Protein AF-A0A4Y4XA64-F1 (afdb_monomer)

Organism: Helicobacter pylori (NCBI:txid210)

Solvent-accessible surface area (backbone atoms only — not comparable to full-atom values): 9633 Å² total; per-residue (Å²): 112,68,68,61,53,28,46,35,14,43,92,55,54,88,56,61,48,99,84,73,44,80,68,69,57,80,28,102,43,66,87,43,71,68,56,50,49,53,52,50,52,49,51,57,50,55,76,75,44,96,80,86,89,82,94,65,59,69,69,60,47,63,72,71,54,85,83,59,90,90,46,73,48,79,44,77,65,72,46,83,73,55,94,54,88,79,31,79,86,56,47,72,66,57,53,52,52,52,52,56,50,51,57,52,38,47,77,72,70,50,46,68,50,75,56,78,65,53,65,41,99,90,46,68,38,61,68,59,57,61,59,49,71,83,53,92,79,80,89,78,91,70,88,74,80,72,83,125

InterPro domains:
  IPR002052 DNA methylase, N-6 adenine-specific, conserved site [PS00092] (73-79)
  IPR012327 D12 class N6 adenine-specific DNA methyltransferase [PF02086] (3-141)
  IPR012327 D12 class N6 adenine-specific DNA methyltransferase [PTHR30481] (2-139)
  IPR029063 S-adenosyl-L-methionine-dependent methyltransferase superfamily [G3DSA:3.40.50.150] (12-148)
  IPR029063 S-adenosyl-L-methionine-dependent methyltransferase superfamily [SSF53335] (1-145)

Radius of gyration: 18.46 Å; Cα contacts (8 Å, |Δi|>4): 119; chains: 1; bounding box: 39×38×46 Å

Structure (mmCIF, N/CA/C/O backbone):
data_AF-A0A4Y4XA64-F1
#
_entry.id   AF-A0A4Y4XA64-F1
#
loop_
_atom_site.group_PDB
_atom_site.id
_atom_site.type_symbol
_atom_site.label_atom_id
_atom_site.label_alt_id
_atom_site.label_comp_id
_atom_site.label_asym_id
_atom_site.label_entity_id
_atom_site.label_seq_id
_atom_site.pdbx_PDB_ins_code
_atom_site.Cartn_x
_atom_site.Cartn_y
_atom_site.Cartn_z
_atom_site.occupancy
_atom_site.B_iso_or_equiv
_atom_site.auth_seq_id
_atom_site.auth_comp_id
_atom_site.auth_asym_id
_atom_site.auth_atom_id
_atom_site.pdbx_PDB_model_num
ATOM 1 N N . TYR A 1 1 ? 20.692 5.331 -11.913 1.00 81.31 1 TYR A N 1
ATOM 2 C CA . TYR A 1 1 ? 20.543 4.335 -12.998 1.00 81.31 1 TYR A CA 1
ATOM 3 C C . TYR A 1 1 ? 19.181 3.651 -13.015 1.00 81.31 1 TYR A C 1
ATOM 5 O O . TYR A 1 1 ? 18.635 3.532 -14.100 1.00 81.31 1 TYR A O 1
ATOM 13 N N . LEU A 1 2 ? 18.607 3.248 -11.868 1.00 89.62 2 LEU A N 1
ATOM 14 C CA . LEU A 1 2 ? 17.325 2.521 -11.829 1.00 89.62 2 LEU A CA 1
ATOM 15 C C . LEU A 1 2 ? 16.207 3.196 -12.636 1.00 89.62 2 LEU A C 1
ATOM 17 O O . LEU A 1 2 ? 15.619 2.548 -13.484 1.00 89.62 2 LEU A O 1
ATOM 21 N N . TYR A 1 3 ? 15.968 4.496 -12.449 1.00 89.00 3 TYR A N 1
ATOM 22 C CA . TYR A 1 3 ? 14.877 5.180 -13.153 1.00 89.00 3 TYR A CA 1
ATOM 23 C C . TYR A 1 3 ? 15.015 5.140 -14.687 1.00 89.00 3 TYR A C 1
ATOM 25 O O . TYR A 1 3 ? 14.031 4.934 -15.387 1.00 89.00 3 TYR A O 1
ATOM 33 N N . LEU A 1 4 ? 16.242 5.241 -15.217 1.00 90.25 4 LEU A N 1
ATOM 34 C CA . LEU A 1 4 ? 16.487 5.064 -16.653 1.00 90.25 4 LEU A CA 1
ATOM 35 C C . LEU A 1 4 ? 16.116 3.643 -17.100 1.00 90.25 4 LEU A C 1
ATOM 37 O O . LEU A 1 4 ? 15.448 3.483 -18.113 1.00 90.25 4 LEU A O 1
ATOM 41 N N . LEU A 1 5 ? 16.473 2.618 -16.319 1.00 91.31 5 LEU A N 1
ATOM 42 C CA . LEU A 1 5 ? 16.084 1.233 -16.611 1.00 91.31 5 LEU A CA 1
ATOM 43 C C . LEU A 1 5 ? 14.560 1.029 -16.604 1.00 91.31 5 LEU A C 1
ATOM 45 O O . LEU A 1 5 ? 14.080 0.158 -17.318 1.00 91.31 5 LEU A O 1
ATOM 49 N N . LEU A 1 6 ? 13.801 1.825 -15.842 1.00 90.06 6 LEU A N 1
ATOM 50 C CA . LEU A 1 6 ? 12.331 1.782 -15.841 1.00 90.06 6 LEU A CA 1
ATOM 51 C C . LEU A 1 6 ? 11.722 2.450 -17.073 1.00 90.06 6 LEU A C 1
ATOM 53 O O . LEU A 1 6 ? 10.741 1.945 -17.613 1.00 90.06 6 LEU A O 1
ATOM 57 N N . ILE A 1 7 ? 12.312 3.551 -17.548 1.00 90.75 7 ILE A N 1
ATOM 58 C CA . ILE A 1 7 ? 11.860 4.225 -18.774 1.00 90.75 7 ILE A CA 1
ATOM 59 C C . ILE A 1 7 ? 11.954 3.271 -19.969 1.00 90.75 7 ILE A C 1
ATOM 61 O O . ILE A 1 7 ? 10.994 3.157 -20.721 1.00 90.75 7 ILE A O 1
ATOM 65 N N . TYR A 1 8 ? 13.076 2.561 -20.099 1.00 91.06 8 TYR A N 1
ATOM 66 C CA . TYR A 1 8 ? 13.335 1.643 -21.216 1.00 91.06 8 TYR A CA 1
ATOM 67 C C . TYR A 1 8 ? 12.943 0.184 -20.924 1.00 91.06 8 TYR A C 1
ATOM 69 O O . TYR A 1 8 ? 13.151 -0.700 -21.755 1.00 91.06 8 TYR A O 1
ATOM 77 N N . GLY A 1 9 ? 12.430 -0.107 -19.729 1.00 90.69 9 GLY A N 1
ATOM 78 C CA . GLY A 1 9 ? 12.075 -1.454 -19.288 1.00 90.69 9 GLY A CA 1
ATOM 79 C C . GLY A 1 9 ? 10.681 -1.863 -19.753 1.00 90.69 9 GLY A C 1
ATOM 80 O O . GLY A 1 9 ? 9.776 -1.037 -19.860 1.00 90.69 9 GLY A O 1
ATOM 81 N N . PHE A 1 10 ? 10.482 -3.157 -20.008 1.00 88.25 10 PHE A N 1
ATOM 82 C CA . PHE A 1 10 ? 9.179 -3.688 -20.413 1.00 88.25 10 PHE A CA 1
ATOM 83 C C . PHE A 1 10 ? 8.052 -3.275 -19.444 1.00 88.25 10 PHE A C 1
ATOM 85 O O . PHE A 1 10 ? 8.128 -3.533 -18.240 1.00 88.25 10 PHE A O 1
ATOM 92 N N . ASN A 1 11 ? 7.007 -2.634 -19.985 1.00 85.56 11 ASN A N 1
ATOM 93 C CA . ASN A 1 11 ? 5.830 -2.118 -19.272 1.00 85.56 11 ASN A CA 1
ATOM 94 C C . ASN A 1 11 ? 6.120 -1.182 -18.082 1.00 85.56 11 ASN A C 1
ATOM 96 O O . ASN A 1 11 ? 5.276 -1.059 -17.198 1.00 85.56 11 ASN A O 1
ATOM 100 N N . HIS A 1 12 ? 7.296 -0.546 -18.020 1.00 84.25 12 HIS A N 1
ATOM 101 C CA . HIS A 1 12 ? 7.717 0.290 -16.882 1.00 84.25 12 HIS A CA 1
ATOM 102 C C . HIS A 1 12 ? 7.650 -0.416 -15.512 1.00 84.25 12 HIS A C 1
ATOM 104 O O . HIS A 1 12 ? 7.607 0.237 -14.468 1.00 84.25 12 HIS A O 1
ATOM 110 N N . MET A 1 13 ? 7.637 -1.755 -15.496 1.00 86.12 13 MET A N 1
ATOM 111 C CA . MET A 1 13 ? 7.562 -2.535 -14.263 1.00 86.12 13 MET A CA 1
ATOM 112 C C . MET A 1 13 ? 8.862 -2.381 -13.463 1.00 86.12 13 MET A C 1
ATOM 114 O O . MET A 1 13 ? 9.933 -2.159 -14.021 1.00 86.12 13 MET A O 1
ATOM 118 N N . ILE A 1 14 ? 8.788 -2.541 -12.145 1.00 89.00 14 ILE A N 1
ATOM 119 C CA . ILE A 1 14 ? 9.963 -2.678 -11.284 1.00 89.00 14 ILE A CA 1
ATOM 120 C C . ILE A 1 14 ? 10.047 -4.150 -10.879 1.00 89.00 14 ILE A C 1
ATOM 122 O O . ILE A 1 14 ? 9.154 -4.650 -10.201 1.00 89.00 14 ILE A O 1
ATOM 126 N N . ARG A 1 15 ? 11.099 -4.864 -11.301 1.00 88.88 15 ARG A N 1
ATOM 127 C CA . ARG A 1 15 ? 11.296 -6.278 -10.945 1.00 88.88 15 ARG A CA 1
ATOM 128 C C . ARG A 1 15 ? 12.762 -6.597 -10.681 1.00 88.88 15 ARG A C 1
ATOM 130 O O . ARG A 1 15 ? 13.646 -6.256 -11.471 1.00 88.88 15 ARG A O 1
ATOM 137 N N . PHE A 1 16 ? 12.984 -7.311 -9.584 1.00 90.12 16 PHE A N 1
ATOM 138 C CA . PHE A 1 16 ? 14.287 -7.802 -9.158 1.00 90.12 16 PHE A CA 1
ATOM 139 C C . PHE A 1 16 ? 14.233 -9.319 -8.971 1.00 90.12 16 PHE A C 1
ATOM 141 O O . PHE A 1 16 ? 13.186 -9.885 -8.658 1.00 90.12 16 PHE A O 1
ATOM 148 N N . ASN A 1 17 ? 15.359 -9.997 -9.183 1.00 89.94 17 ASN A N 1
ATOM 149 C CA . ASN A 1 17 ? 15.489 -11.409 -8.820 1.00 89.94 17 ASN A CA 1
ATOM 150 C C . ASN A 1 17 ? 15.824 -11.574 -7.325 1.00 89.94 17 ASN A C 1
ATOM 152 O O . ASN A 1 17 ? 16.096 -10.603 -6.624 1.00 89.94 17 ASN A O 1
ATOM 156 N N . SER A 1 18 ? 15.886 -12.820 -6.847 1.00 89.19 18 SER A N 1
ATOM 157 C CA . SER A 1 18 ? 16.241 -13.144 -5.454 1.00 89.19 18 SER A CA 1
ATOM 158 C C . SER A 1 18 ? 17.647 -12.702 -5.025 1.00 89.19 18 SER A C 1
ATOM 160 O O . SER A 1 18 ? 17.961 -12.743 -3.841 1.00 89.19 18 SER A O 1
ATOM 162 N N . LYS A 1 19 ? 18.502 -12.267 -5.962 1.00 94.44 19 LYS A N 1
ATOM 163 C CA . LYS A 1 19 ? 19.825 -11.685 -5.685 1.00 94.44 19 LYS A CA 1
ATOM 164 C C . LYS A 1 19 ? 19.798 -10.150 -5.627 1.00 94.44 19 LYS A C 1
ATOM 166 O O . LYS A 1 19 ? 20.857 -9.538 -5.562 1.00 94.44 19 LYS A O 1
ATOM 171 N N . GLY A 1 20 ? 18.620 -9.527 -5.718 1.00 89.94 20 GLY A N 1
ATOM 172 C CA . GLY A 1 20 ? 18.465 -8.070 -5.738 1.00 89.94 20 GLY A CA 1
ATOM 173 C C . GLY A 1 20 ? 18.878 -7.411 -7.059 1.00 89.94 20 GLY A C 1
ATOM 174 O O . GLY A 1 20 ? 19.068 -6.199 -7.109 1.00 89.94 20 GLY A O 1
ATOM 175 N N . LEU A 1 21 ? 19.034 -8.182 -8.140 1.00 92.69 21 LEU A N 1
ATOM 176 C CA . LEU A 1 21 ? 19.445 -7.653 -9.442 1.00 92.69 21 LEU A CA 1
ATOM 177 C C . LEU A 1 21 ? 18.227 -7.362 -10.318 1.00 92.69 21 LEU A C 1
ATOM 179 O O . LEU A 1 21 ? 17.332 -8.204 -10.439 1.00 92.69 21 LEU A O 1
ATOM 183 N N . PHE A 1 22 ? 18.224 -6.192 -10.960 1.00 91.00 22 PHE A N 1
ATOM 184 C CA . PHE A 1 22 ? 17.208 -5.815 -11.942 1.00 91.00 22 PHE A CA 1
ATOM 185 C C . PHE A 1 22 ? 17.214 -6.817 -13.100 1.00 91.00 22 PHE A C 1
ATOM 187 O O . PHE A 1 22 ? 18.273 -7.124 -13.649 1.00 91.00 22 PHE A O 1
ATOM 194 N N . ASN A 1 23 ? 16.047 -7.356 -13.453 1.00 89.81 23 ASN A N 1
ATOM 195 C CA . ASN A 1 23 ? 15.953 -8.469 -14.404 1.00 89.81 23 ASN A CA 1
ATOM 196 C C . ASN A 1 23 ? 14.823 -8.309 -15.432 1.00 89.81 23 ASN A C 1
ATOM 198 O O . ASN A 1 23 ? 14.264 -9.306 -15.906 1.00 89.81 23 ASN A O 1
ATOM 202 N N . LEU A 1 24 ? 14.446 -7.074 -15.755 1.00 90.69 24 LEU A N 1
ATOM 203 C CA . LEU A 1 24 ? 13.492 -6.818 -16.829 1.00 90.69 24 LEU A CA 1
ATOM 204 C C . LEU A 1 24 ? 14.187 -6.759 -18.186 1.00 90.69 24 LEU A C 1
ATOM 206 O O . LEU A 1 24 ? 15.271 -6.180 -18.290 1.00 90.69 24 LEU A O 1
ATOM 210 N N . PRO A 1 25 ? 13.567 -7.334 -19.230 1.00 90.81 25 PRO A N 1
ATOM 211 C CA . PRO A 1 25 ? 14.014 -7.103 -20.589 1.00 90.81 25 PRO A CA 1
ATOM 212 C C . PRO A 1 25 ? 13.735 -5.653 -20.998 1.00 90.81 25 PRO A C 1
ATOM 214 O O . PRO A 1 25 ? 12.875 -4.973 -20.424 1.00 90.81 25 PRO A O 1
ATOM 217 N N . VAL A 1 26 ? 14.448 -5.206 -22.030 1.00 91.25 26 VAL A N 1
ATOM 218 C CA . VAL A 1 26 ? 14.159 -3.938 -22.704 1.00 91.25 26 VAL A CA 1
ATOM 219 C C . VAL A 1 26 ? 12.736 -3.990 -23.262 1.00 91.25 26 VAL A C 1
ATOM 221 O O . VAL A 1 26 ? 12.326 -4.987 -23.859 1.00 91.25 26 VAL A O 1
ATOM 224 N N . GLY A 1 27 ? 11.971 -2.934 -23.013 1.00 88.81 27 G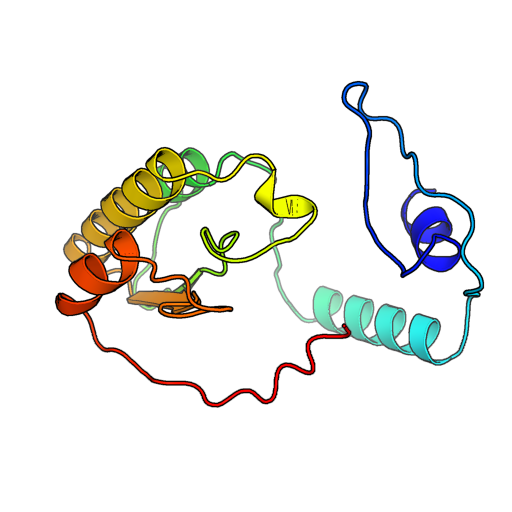LY A N 1
ATOM 225 C CA . GLY A 1 27 ? 10.628 -2.751 -23.538 1.00 88.81 27 GLY A CA 1
ATOM 226 C C . GLY A 1 27 ? 10.634 -2.017 -24.872 1.00 88.81 27 GLY A C 1
ATOM 227 O O . GLY A 1 27 ? 11.615 -1.386 -25.248 1.00 88.81 27 GLY A O 1
ATOM 228 N N . ASN A 1 28 ? 9.497 -2.042 -25.565 1.00 87.19 28 ASN A N 1
ATOM 229 C CA . ASN A 1 28 ? 9.261 -1.163 -26.711 1.00 87.19 28 ASN A CA 1
ATOM 230 C C . ASN A 1 28 ? 8.699 0.193 -26.243 1.00 87.19 28 ASN A C 1
ATOM 232 O O . ASN A 1 28 ? 7.643 0.632 -26.692 1.00 87.19 28 ASN A O 1
ATOM 236 N N . VAL A 1 29 ? 9.360 0.784 -25.250 1.00 83.31 29 VAL A N 1
ATOM 237 C CA . VAL A 1 29 ? 8.994 2.052 -24.615 1.00 83.31 29 VAL A CA 1
ATOM 238 C C . VAL A 1 29 ? 10.244 2.913 -24.490 1.00 83.31 29 VAL A C 1
ATOM 240 O O . VAL A 1 29 ? 11.336 2.406 -24.236 1.00 83.31 29 VAL A O 1
ATOM 243 N N . ASP A 1 30 ? 10.075 4.212 -24.708 1.00 89.50 30 ASP A N 1
ATOM 244 C CA . ASP A 1 30 ? 11.157 5.194 -24.730 1.00 89.50 30 ASP A CA 1
ATOM 245 C C . ASP A 1 30 ? 10.750 6.423 -23.910 1.00 89.50 30 ASP A C 1
ATOM 247 O O . ASP A 1 30 ? 9.567 6.640 -23.607 1.00 89.50 30 ASP A O 1
ATOM 251 N N . PHE A 1 31 ? 11.734 7.246 -23.569 1.00 91.06 31 PHE A N 1
ATOM 252 C CA . PHE A 1 31 ? 11.514 8.575 -23.045 1.00 91.06 31 PHE A CA 1
ATOM 253 C C . PHE A 1 31 ? 10.672 9.392 -24.029 1.00 91.06 31 PHE A C 1
ATOM 255 O O . PHE A 1 31 ? 11.004 9.560 -25.200 1.00 91.06 31 PHE A O 1
ATOM 262 N N . ASN A 1 32 ? 9.559 9.917 -23.534 1.00 91.50 32 ASN A N 1
ATOM 263 C CA . ASN A 1 32 ? 8.612 10.690 -24.319 1.00 91.50 32 ASN A CA 1
ATOM 264 C C . ASN A 1 32 ? 8.008 11.811 -23.466 1.00 91.50 32 ASN A C 1
ATOM 266 O O . ASN A 1 32 ? 8.281 11.921 -22.268 1.00 91.50 32 ASN A O 1
ATOM 270 N N . GLU A 1 33 ? 7.170 12.639 -24.083 1.00 95.31 33 GLU A N 1
ATOM 271 C CA . GLU A 1 33 ? 6.562 13.795 -23.423 1.00 95.31 33 GLU A CA 1
ATOM 272 C C . GLU A 1 33 ? 5.717 13.411 -22.195 1.00 95.31 33 GLU A C 1
ATOM 274 O O . GLU A 1 33 ? 5.736 14.125 -21.194 1.00 95.31 33 GLU A O 1
ATOM 279 N N . ASN A 1 34 ? 5.062 12.244 -22.197 1.00 92.31 34 ASN A N 1
ATOM 280 C CA . ASN A 1 34 ? 4.315 11.771 -21.027 1.00 92.31 34 ASN A CA 1
ATOM 281 C C . ASN A 1 34 ? 5.251 11.439 -19.858 1.00 92.31 34 ASN A C 1
ATOM 283 O O . ASN A 1 34 ? 4.959 11.810 -18.724 1.00 92.31 34 ASN A O 1
ATOM 287 N N . VAL A 1 35 ? 6.391 10.788 -20.126 1.00 91.94 35 VAL A N 1
ATOM 288 C CA . VAL A 1 35 ? 7.414 10.502 -19.102 1.00 91.94 35 VAL A CA 1
ATOM 289 C C . VAL A 1 35 ? 7.993 11.803 -18.547 1.00 91.94 35 VAL A C 1
ATOM 291 O O . VAL A 1 35 ? 8.115 11.953 -17.331 1.00 91.94 35 VAL A O 1
ATOM 294 N N . TYR A 1 36 ? 8.309 12.762 -19.422 1.00 95.12 36 TYR A N 1
ATOM 295 C CA . TYR A 1 36 ? 8.795 14.079 -19.014 1.00 95.12 36 TYR A CA 1
ATOM 296 C C . TYR A 1 36 ? 7.788 14.804 -18.113 1.00 95.12 36 TYR A C 1
ATOM 298 O O . TYR A 1 36 ? 8.149 15.270 -17.033 1.00 95.12 36 TYR A O 1
ATOM 306 N N . ASN A 1 37 ? 6.519 14.856 -18.522 1.00 96.69 37 ASN A N 1
ATOM 307 C CA . ASN A 1 37 ? 5.467 15.521 -17.761 1.00 96.69 37 ASN A CA 1
ATOM 308 C C . ASN A 1 37 ? 5.207 14.825 -16.418 1.00 96.69 37 ASN A C 1
ATOM 310 O O . ASN A 1 37 ? 5.066 15.506 -15.407 1.00 96.69 37 ASN A O 1
ATOM 314 N N . ALA A 1 38 ? 5.209 13.489 -16.371 1.00 93.38 38 ALA A N 1
ATOM 315 C CA . ALA A 1 38 ? 5.073 12.739 -15.123 1.00 93.38 38 ALA A CA 1
ATOM 316 C C . ALA A 1 38 ? 6.218 13.046 -14.143 1.00 93.38 38 ALA A C 1
ATOM 318 O O . ALA A 1 38 ? 5.968 13.305 -12.966 1.00 93.38 38 ALA A O 1
ATOM 319 N N . LEU A 1 39 ? 7.462 13.084 -14.634 1.00 94.19 39 LEU A N 1
ATOM 320 C CA . LEU A 1 39 ? 8.633 13.465 -13.842 1.00 94.19 39 LEU A CA 1
ATOM 321 C C . LEU A 1 39 ? 8.544 14.896 -13.325 1.00 94.19 39 LEU A C 1
ATOM 323 O O . LEU A 1 39 ? 8.786 15.136 -12.144 1.00 94.19 39 LEU A O 1
ATOM 327 N N . LYS A 1 40 ? 8.201 15.840 -14.204 1.00 96.75 40 LYS A N 1
ATOM 328 C CA . LYS A 1 40 ? 8.066 17.249 -13.843 1.00 96.75 40 LYS A CA 1
ATOM 329 C C . LYS A 1 40 ? 7.002 17.429 -12.763 1.00 96.75 40 LYS A C 1
ATOM 331 O O . LYS A 1 40 ? 7.301 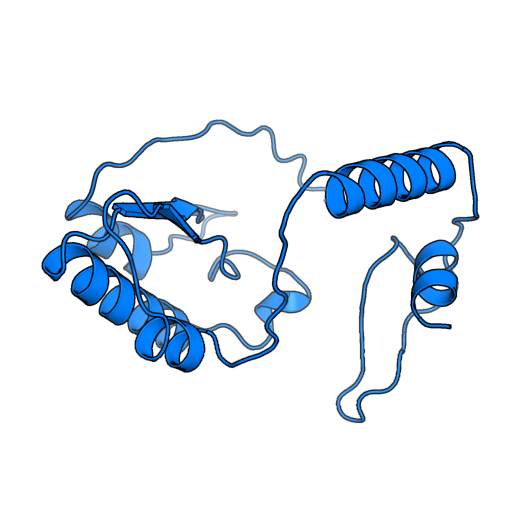17.992 -11.719 1.00 96.75 40 LYS A O 1
ATOM 336 N N . ASN A 1 41 ? 5.815 16.860 -12.967 1.00 97.06 41 ASN A N 1
ATOM 337 C CA . ASN A 1 41 ? 4.721 16.926 -12.000 1.00 97.06 41 ASN A CA 1
ATOM 338 C C . ASN A 1 41 ? 5.101 16.288 -10.658 1.00 97.06 41 ASN A C 1
ATOM 340 O O . ASN A 1 41 ? 4.764 16.828 -9.609 1.00 97.06 41 ASN A O 1
ATOM 344 N N . TYR A 1 42 ? 5.817 15.159 -10.678 1.00 94.44 42 TYR A N 1
ATOM 345 C CA . TYR A 1 42 ? 6.311 14.525 -9.458 1.00 94.44 42 TYR A CA 1
ATOM 346 C C . TYR A 1 42 ? 7.292 15.436 -8.712 1.00 94.44 42 TYR A C 1
ATOM 348 O O . TYR A 1 42 ? 7.138 15.639 -7.513 1.00 94.44 42 TYR A O 1
ATOM 356 N N . ILE A 1 43 ? 8.270 16.024 -9.407 1.00 95.31 43 ILE A N 1
ATOM 357 C CA . ILE A 1 43 ? 9.243 16.943 -8.800 1.00 95.31 43 ILE A CA 1
ATOM 358 C C . ILE A 1 43 ? 8.535 18.172 -8.224 1.00 95.31 43 ILE A C 1
ATOM 360 O O . ILE A 1 43 ? 8.784 18.517 -7.070 1.00 95.31 43 ILE A O 1
ATOM 364 N N . ASP A 1 44 ? 7.629 18.782 -8.989 1.00 97.12 44 ASP A N 1
ATOM 365 C CA . ASP A 1 44 ? 6.853 19.943 -8.554 1.00 97.12 44 ASP A CA 1
ATOM 366 C C . ASP A 1 44 ? 6.039 19.610 -7.291 1.00 97.12 44 ASP A C 1
ATOM 368 O O . ASP A 1 44 ? 6.014 20.394 -6.342 1.00 97.12 44 ASP A O 1
ATOM 372 N N . PHE A 1 45 ? 5.433 18.419 -7.235 1.00 97.00 45 PHE A N 1
ATOM 373 C CA . PHE A 1 45 ? 4.698 17.940 -6.067 1.00 97.00 45 PHE A CA 1
ATOM 374 C C . PHE A 1 45 ? 5.611 17.729 -4.852 1.00 97.00 45 PHE A C 1
ATOM 376 O O . PHE A 1 45 ? 5.320 18.260 -3.783 1.00 97.00 45 PHE A O 1
ATOM 383 N N . ILE A 1 46 ? 6.728 17.006 -4.995 1.00 95.75 46 ILE A N 1
ATOM 384 C CA . ILE A 1 46 ? 7.662 16.761 -3.882 1.00 95.75 46 ILE A CA 1
ATOM 385 C C . ILE A 1 46 ? 8.238 18.079 -3.343 1.00 95.75 46 ILE A C 1
ATOM 387 O O . ILE A 1 46 ? 8.425 18.219 -2.142 1.00 95.75 46 ILE A O 1
ATOM 391 N N . GLN A 1 47 ? 8.508 19.065 -4.201 1.00 95.94 47 GLN A N 1
ATOM 392 C CA . GLN A 1 47 ? 9.052 20.357 -3.768 1.00 95.94 47 GLN A CA 1
ATOM 393 C C . GLN A 1 47 ? 8.058 21.197 -2.958 1.00 95.94 47 GLN A C 1
ATOM 395 O O . GLN A 1 47 ? 8.472 22.044 -2.169 1.00 95.94 47 GLN A O 1
ATOM 400 N N . GLN A 1 48 ? 6.758 20.977 -3.156 1.00 97.12 48 GLN A N 1
ATOM 401 C CA . GLN A 1 48 ? 5.689 21.723 -2.490 1.00 97.12 48 GLN A CA 1
ATOM 402 C C . GLN A 1 48 ? 5.158 21.024 -1.233 1.00 97.12 48 GLN A C 1
ATOM 404 O O . GLN A 1 48 ? 4.371 21.618 -0.500 1.00 97.12 48 GLN A O 1
ATOM 409 N N . ASN A 1 49 ? 5.571 19.780 -0.976 1.00 97.00 49 ASN A N 1
ATOM 410 C CA . ASN A 1 49 ? 5.026 18.950 0.091 1.00 97.00 49 ASN A CA 1
ATOM 411 C C . ASN A 1 49 ? 6.138 18.347 0.953 1.00 97.00 49 ASN A C 1
ATOM 413 O O . ASN A 1 49 ? 7.165 17.894 0.456 1.00 97.00 49 ASN A O 1
ATOM 417 N N . THR A 1 50 ? 5.909 18.272 2.261 1.00 95.94 50 THR A N 1
ATOM 418 C CA . THR A 1 50 ? 6.807 17.546 3.164 1.00 95.94 50 THR A CA 1
ATOM 419 C C . THR A 1 50 ? 6.494 16.060 3.087 1.00 95.94 50 THR A C 1
ATOM 421 O O . THR A 1 50 ? 5.426 15.632 3.516 1.00 95.94 50 THR A O 1
ATOM 424 N N . ILE A 1 51 ? 7.423 15.273 2.544 1.00 95.25 51 ILE A N 1
ATOM 425 C CA . ILE A 1 51 ? 7.254 13.828 2.362 1.00 95.25 51 ILE A CA 1
ATOM 426 C C . ILE A 1 51 ? 8.439 13.105 2.987 1.00 95.25 51 ILE A C 1
ATOM 428 O O . ILE A 1 51 ? 9.596 13.441 2.731 1.00 95.25 51 ILE A O 1
ATOM 432 N N . ILE A 1 52 ? 8.133 12.102 3.805 1.00 94.25 52 ILE A N 1
ATOM 433 C CA . ILE A 1 52 ? 9.113 11.246 4.467 1.00 94.25 52 ILE A CA 1
ATOM 434 C C . ILE A 1 52 ? 8.908 9.833 3.928 1.00 94.25 52 ILE A C 1
ATOM 436 O O . ILE A 1 52 ? 7.805 9.293 3.987 1.00 94.25 52 ILE A O 1
ATOM 440 N N . PHE A 1 53 ? 9.966 9.258 3.360 1.00 94.62 53 PHE A N 1
ATOM 441 C CA . PHE A 1 53 ? 9.935 7.916 2.789 1.00 94.62 53 PHE A CA 1
ATOM 442 C C . PHE A 1 53 ? 10.429 6.888 3.801 1.00 94.62 53 PHE A C 1
ATOM 444 O O . PHE A 1 53 ? 11.450 7.095 4.456 1.00 94.62 53 PHE A O 1
ATOM 451 N N . HIS A 1 54 ? 9.732 5.758 3.847 1.00 94.81 54 HIS A N 1
ATOM 452 C CA . HIS A 1 54 ? 10.065 4.589 4.650 1.00 94.81 54 HIS A CA 1
ATOM 453 C C . HIS A 1 54 ? 10.124 3.352 3.750 1.00 94.81 54 HIS A C 1
ATOM 455 O O . HIS A 1 54 ? 9.453 3.297 2.718 1.00 94.81 54 HIS A O 1
ATOM 461 N N . ASN A 1 55 ? 10.955 2.381 4.121 1.00 94.44 55 ASN A N 1
ATOM 462 C CA . ASN A 1 55 ? 11.072 1.092 3.438 1.00 94.44 55 ASN A CA 1
ATOM 463 C C . ASN A 1 55 ? 11.270 -0.001 4.490 1.00 94.44 55 ASN A C 1
ATOM 465 O O . ASN A 1 55 ? 12.324 -0.633 4.570 1.00 94.44 55 ASN A O 1
ATOM 469 N N . ASP A 1 56 ? 10.256 -0.128 5.333 1.00 93.19 56 ASP A N 1
ATOM 470 C CA . ASP A 1 56 ? 10.217 -1.023 6.478 1.00 93.19 56 ASP A CA 1
ATOM 471 C C . ASP A 1 56 ? 9.137 -2.090 6.250 1.00 93.19 56 ASP A C 1
ATOM 473 O O . ASP A 1 56 ? 8.273 -1.941 5.378 1.00 93.19 56 ASP A O 1
ATOM 477 N N . ASP A 1 57 ? 9.165 -3.160 7.046 1.00 93.31 57 ASP A N 1
ATOM 478 C CA . ASP A 1 57 ? 8.008 -4.047 7.143 1.00 93.31 57 ASP A CA 1
ATOM 479 C C . ASP A 1 57 ? 6.777 -3.245 7.594 1.00 93.31 57 ASP A C 1
ATOM 481 O O . ASP A 1 57 ? 6.861 -2.374 8.464 1.00 93.31 57 ASP A O 1
ATOM 485 N N . TYR A 1 58 ? 5.625 -3.520 6.988 1.00 92.38 58 TYR A N 1
ATOM 486 C CA . TYR A 1 58 ? 4.425 -2.722 7.209 1.00 92.38 58 TYR A CA 1
ATOM 487 C C . TYR A 1 58 ? 3.891 -2.861 8.642 1.00 92.38 58 TYR A C 1
ATOM 489 O O . TYR A 1 58 ? 3.403 -1.877 9.192 1.00 92.38 58 TYR A O 1
ATOM 497 N N . ILE A 1 59 ? 3.998 -4.033 9.278 1.00 94.25 59 ILE A N 1
ATOM 498 C CA . ILE A 1 59 ? 3.566 -4.224 10.670 1.00 94.25 59 ILE A CA 1
ATOM 499 C C . ILE A 1 59 ? 4.478 -3.430 11.597 1.00 94.25 59 ILE A C 1
ATOM 501 O O . ILE A 1 59 ? 3.993 -2.695 12.463 1.00 94.25 59 ILE A O 1
ATOM 505 N N . ASP A 1 60 ? 5.790 -3.541 11.399 1.00 94.94 60 ASP A N 1
ATOM 506 C CA . ASP A 1 60 ? 6.767 -2.810 12.201 1.00 94.94 60 ASP A CA 1
ATOM 507 C C . ASP A 1 60 ? 6.600 -1.299 12.038 1.00 94.94 60 ASP A C 1
ATOM 509 O O . ASP A 1 60 ? 6.543 -0.579 13.039 1.00 94.94 60 ASP A O 1
ATOM 513 N N . PHE A 1 61 ? 6.431 -0.818 10.806 1.00 95.50 61 PHE A N 1
ATOM 514 C CA . PHE A 1 61 ? 6.161 0.588 10.525 1.00 95.50 61 PHE A CA 1
ATOM 515 C C . PHE A 1 61 ? 4.914 1.072 11.272 1.00 95.50 61 PHE A C 1
ATOM 517 O O . PHE A 1 61 ? 4.962 2.075 11.989 1.00 95.50 61 PHE A O 1
ATOM 524 N N . LEU A 1 62 ? 3.803 0.340 11.173 1.00 94.56 62 LEU A N 1
ATOM 525 C CA . LEU A 1 62 ? 2.541 0.744 11.790 1.00 94.56 62 LEU A CA 1
ATOM 526 C C . LEU A 1 62 ? 2.590 0.720 13.319 1.00 94.56 62 LEU A C 1
ATOM 528 O O . LEU A 1 62 ? 1.952 1.558 13.960 1.00 94.56 62 LEU A O 1
ATOM 532 N N . ASN A 1 63 ? 3.338 -0.211 13.909 1.00 91.69 63 ASN A N 1
ATOM 533 C CA . ASN A 1 63 ? 3.476 -0.324 15.359 1.00 91.69 63 ASN A CA 1
ATOM 534 C C . ASN A 1 63 ? 4.376 0.760 15.964 1.00 91.69 63 ASN A C 1
ATOM 536 O O . ASN A 1 63 ? 4.140 1.166 17.103 1.00 91.69 63 ASN A O 1
ATOM 540 N N . HIS A 1 64 ? 5.379 1.234 15.219 1.00 92.31 64 HIS A N 1
ATOM 541 C CA . HIS A 1 64 ? 6.327 2.253 15.684 1.00 92.31 64 HIS A CA 1
ATOM 542 C C . HIS A 1 64 ? 5.983 3.675 15.222 1.00 92.31 64 HIS A C 1
ATOM 544 O O . HIS A 1 64 ? 6.581 4.642 15.699 1.00 92.31 64 HIS A O 1
ATOM 550 N N . THR A 1 65 ? 5.000 3.825 14.334 1.00 94.38 65 THR A N 1
ATOM 551 C CA .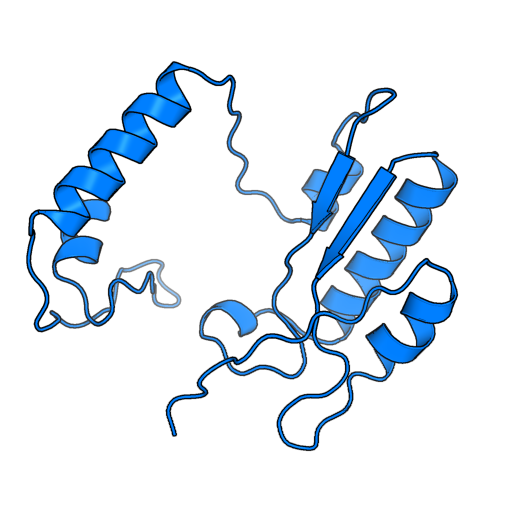 THR A 1 65 ? 4.487 5.136 13.936 1.00 94.38 65 THR A CA 1
ATOM 552 C C . THR A 1 65 ? 3.746 5.796 15.097 1.00 94.38 65 THR A C 1
ATOM 554 O O . THR A 1 65 ? 2.904 5.194 15.766 1.00 94.38 65 THR A O 1
ATOM 557 N N . THR A 1 66 ? 4.062 7.067 15.339 1.00 94.00 66 THR A N 1
ATOM 558 C CA . THR A 1 66 ? 3.302 7.909 16.266 1.00 94.00 66 THR A CA 1
ATOM 559 C C . THR A 1 66 ? 2.177 8.580 15.495 1.00 94.00 66 THR A C 1
ATOM 561 O O . THR A 1 66 ? 2.446 9.379 14.605 1.00 94.00 66 THR A O 1
ATOM 564 N N . TYR A 1 67 ? 0.936 8.260 15.854 1.00 94.19 67 TYR A N 1
ATOM 565 C CA . TYR A 1 67 ? -0.259 8.832 15.237 1.00 94.19 67 TYR A CA 1
ATOM 566 C C . TYR A 1 67 ? -0.732 10.036 16.041 1.00 94.19 67 TYR A C 1
ATOM 568 O O . TYR A 1 67 ? -0.928 9.950 17.259 1.00 94.19 67 TYR A O 1
ATOM 576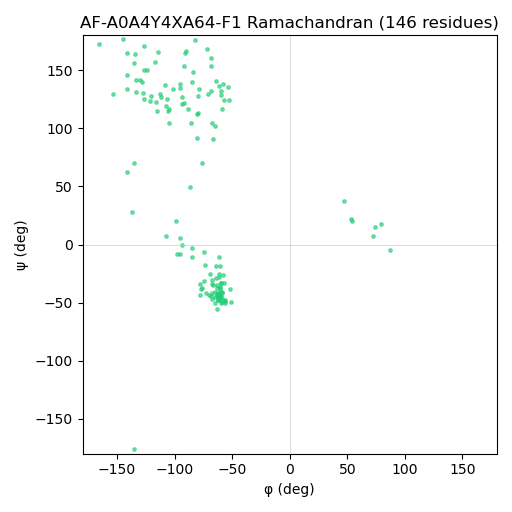 N N . LEU A 1 68 ? -0.910 11.157 15.358 1.00 92.69 68 LEU A N 1
ATOM 577 C CA . LEU A 1 68 ? -1.471 12.374 15.911 1.00 92.69 68 LEU A CA 1
ATOM 578 C C . LEU A 1 68 ? -2.988 12.393 15.727 1.00 92.69 68 LEU A C 1
ATOM 580 O O . LEU A 1 68 ? -3.583 11.625 14.968 1.00 92.69 68 LEU A O 1
ATOM 584 N N . LYS A 1 69 ? -3.637 13.295 16.463 1.00 89.25 69 LYS A N 1
ATOM 585 C CA . LYS A 1 69 ? -5.058 13.556 16.267 1.00 89.25 69 LYS A CA 1
ATOM 586 C C . LYS A 1 69 ? -5.275 14.081 14.844 1.00 89.25 69 LYS A C 1
ATO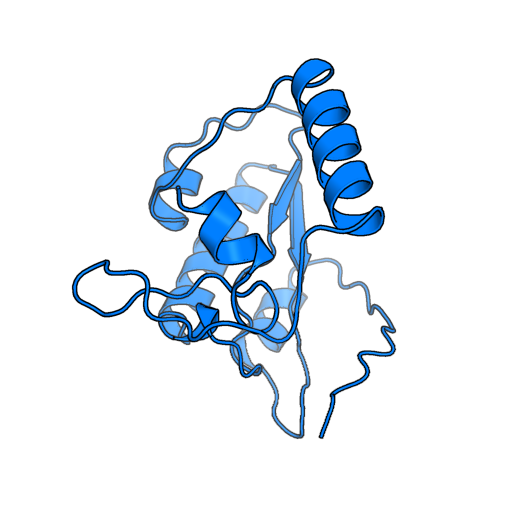M 588 O O . LYS A 1 69 ? -4.533 14.953 14.407 1.00 89.25 69 LYS A O 1
ATOM 593 N N . ASP A 1 70 ? -6.316 13.575 14.189 1.00 89.44 70 ASP A N 1
ATOM 594 C CA . ASP A 1 70 ? -6.721 13.917 12.818 1.00 89.44 70 ASP A CA 1
ATOM 595 C C . ASP A 1 70 ? -5.807 13.353 11.710 1.00 89.44 70 ASP A C 1
ATOM 597 O O . ASP A 1 70 ? -6.045 13.623 10.531 1.00 89.44 70 ASP A O 1
ATOM 601 N N . ASP A 1 71 ? -4.833 12.501 12.055 1.00 93.62 71 ASP A N 1
ATOM 602 C CA . ASP A 1 71 ? -4.127 11.694 11.060 1.00 93.62 71 ASP A CA 1
ATOM 603 C C . ASP A 1 71 ? -5.092 10.716 10.381 1.00 93.62 71 ASP A C 1
ATOM 605 O O . ASP A 1 71 ? -5.955 10.098 11.016 1.00 93.62 71 ASP A O 1
ATOM 609 N N . TYR A 1 72 ? -4.902 10.550 9.073 1.00 95.88 72 TYR A N 1
ATOM 610 C CA . TYR A 1 72 ? -5.610 9.567 8.270 1.00 95.88 72 TYR A CA 1
ATOM 611 C C . TYR A 1 72 ? -4.618 8.615 7.616 1.00 95.88 72 TYR A C 1
ATOM 613 O O . TYR A 1 72 ? -3.737 9.039 6.867 1.00 95.88 72 TYR A O 1
ATOM 621 N N . VAL A 1 73 ? -4.789 7.320 7.872 1.00 96.44 73 VAL A N 1
ATOM 622 C CA . VAL A 1 73 ? -3.908 6.281 7.340 1.00 96.44 73 VAL A CA 1
ATOM 623 C C . VAL A 1 73 ? -4.612 5.541 6.210 1.00 96.44 73 VAL A C 1
ATOM 625 O O . VAL A 1 73 ? -5.642 4.897 6.409 1.00 96.44 73 VAL A O 1
ATOM 628 N N . TYR A 1 74 ? -4.061 5.636 5.005 1.00 97.12 74 TYR A N 1
ATOM 629 C CA . TYR A 1 74 ? -4.598 4.952 3.834 1.00 97.12 74 TYR A CA 1
ATOM 630 C C . TYR A 1 74 ? -3.798 3.689 3.515 1.00 97.12 74 TYR A C 1
ATOM 632 O O . TYR A 1 74 ? -2.569 3.722 3.462 1.00 97.12 74 TYR A O 1
ATOM 640 N N . PHE A 1 75 ? -4.510 2.595 3.260 1.00 96.31 75 PHE A N 1
ATOM 641 C CA . PHE A 1 75 ? -3.952 1.279 2.985 1.00 96.31 75 PHE A CA 1
ATOM 642 C C . PHE A 1 75 ? -4.377 0.774 1.602 1.00 96.31 75 PHE A C 1
ATOM 644 O O . PHE A 1 75 ? -5.566 0.695 1.279 1.00 96.31 75 PHE A O 1
ATOM 651 N N . ASP A 1 76 ? -3.391 0.366 0.810 1.00 94.06 76 ASP A N 1
ATOM 652 C CA . ASP A 1 76 ? -3.571 -0.327 -0.469 1.00 94.06 76 ASP A CA 1
ATOM 653 C C . ASP A 1 76 ? -2.595 -1.517 -0.536 1.00 94.06 76 ASP A C 1
ATOM 655 O O . ASP A 1 76 ? -1.555 -1.441 -1.197 1.00 94.06 76 ASP A O 1
ATOM 659 N N . PRO A 1 77 ? -2.833 -2.573 0.270 1.00 93.94 77 PRO A N 1
ATOM 660 C CA . PRO A 1 77 ? -1.953 -3.733 0.312 1.00 93.94 77 PRO A CA 1
ATOM 661 C C . PRO A 1 77 ? -2.083 -4.573 -0.969 1.00 93.94 77 PRO A C 1
ATOM 663 O O . PRO A 1 77 ? -3.041 -4.420 -1.727 1.00 93.94 77 PRO A O 1
ATOM 666 N N . PRO A 1 78 ? -1.174 -5.531 -1.204 1.00 92.38 78 PRO A N 1
ATOM 667 C CA . PRO A 1 78 ? -1.393 -6.564 -2.210 1.00 92.38 78 PRO A CA 1
ATOM 668 C C . PRO A 1 78 ? -2.738 -7.287 -1.986 1.00 92.38 78 PRO A C 1
ATOM 670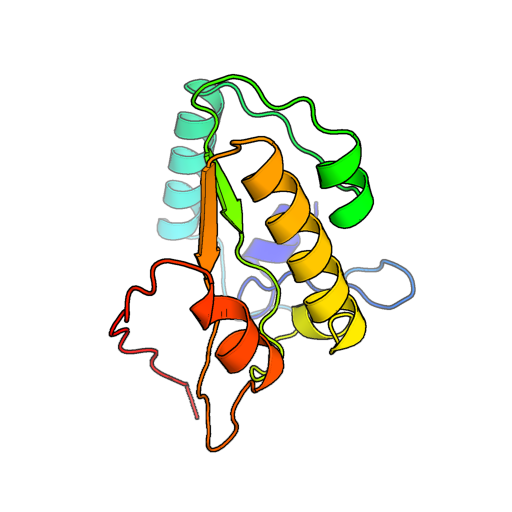 O O . PRO A 1 78 ? -3.088 -7.625 -0.857 1.00 92.38 78 PRO A O 1
ATOM 673 N N . TYR A 1 79 ? -3.519 -7.529 -3.046 1.00 92.81 79 TYR A N 1
ATOM 674 C CA . TYR A 1 79 ? -4.837 -8.168 -2.900 1.00 92.81 79 TYR A CA 1
ATOM 675 C C . TYR A 1 79 ? -4.723 -9.681 -3.045 1.00 92.81 79 TYR A C 1
ATOM 677 O O . TYR A 1 79 ? -4.336 -10.163 -4.116 1.00 92.81 79 TYR A O 1
ATOM 685 N N . LEU A 1 80 ? -5.150 -10.411 -2.008 1.00 92.50 80 LEU A N 1
ATOM 686 C CA . LEU A 1 80 ? -5.037 -11.871 -1.894 1.00 92.50 80 LEU A CA 1
ATOM 687 C C . LEU A 1 80 ? -5.602 -12.626 -3.110 1.00 92.50 80 LEU A C 1
ATOM 689 O O . LEU A 1 80 ? -5.019 -13.608 -3.549 1.00 92.50 80 LEU A O 1
ATOM 693 N N . ILE A 1 81 ? -6.716 -12.145 -3.670 1.00 90.81 81 ILE A N 1
ATOM 694 C CA . ILE A 1 81 ? -7.423 -12.775 -4.802 1.00 90.81 81 ILE A CA 1
ATOM 695 C C . ILE A 1 81 ? -7.104 -12.132 -6.162 1.00 90.81 81 ILE A C 1
ATOM 697 O O . ILE A 1 81 ? -7.886 -12.226 -7.109 1.00 90.81 81 ILE A O 1
ATOM 701 N N . SER A 1 82 ? -5.990 -11.404 -6.272 1.00 86.50 82 SER A N 1
ATOM 702 C CA . SER A 1 82 ? -5.516 -10.853 -7.546 1.00 86.50 82 SER A CA 1
ATOM 703 C C . SER A 1 82 ? -4.161 -11.441 -7.930 1.00 86.50 82 SER A C 1
ATOM 705 O O . SER A 1 82 ? -3.389 -11.876 -7.079 1.00 86.50 82 SER A O 1
ATOM 707 N N . ASN A 1 83 ? -3.843 -11.413 -9.224 1.00 76.94 83 ASN A N 1
ATOM 708 C CA . ASN A 1 83 ? -2.543 -11.844 -9.732 1.00 76.94 83 ASN A CA 1
ATOM 709 C C . ASN A 1 83 ? -1.714 -10.613 -10.101 1.00 76.94 83 ASN A C 1
ATOM 711 O O . ASN A 1 83 ? -1.958 -9.994 -11.136 1.00 76.94 83 ASN A O 1
ATOM 715 N N . SER A 1 84 ? -0.732 -10.270 -9.268 1.00 74.50 84 SER A N 1
ATOM 716 C CA . SER A 1 84 ? 0.232 -9.199 -9.526 1.00 74.50 84 SER A CA 1
ATOM 717 C C . SER A 1 84 ? 1.654 -9.661 -9.176 1.00 74.50 84 SER A C 1
ATOM 719 O O . SER A 1 84 ? 1.846 -10.563 -8.359 1.00 74.50 84 SER A O 1
ATOM 721 N N . GLU A 1 85 ? 2.670 -9.040 -9.783 1.00 72.75 85 GLU A N 1
ATOM 722 C CA . GLU A 1 85 ? 4.080 -9.364 -9.512 1.00 72.75 85 GLU A CA 1
ATOM 723 C C . GLU A 1 85 ? 4.484 -9.049 -8.058 1.00 72.75 85 GLU A C 1
ATOM 725 O O . GLU A 1 85 ? 5.340 -9.738 -7.503 1.00 72.75 85 GLU A O 1
ATOM 730 N N . TYR A 1 86 ? 3.848 -8.057 -7.426 1.00 74.06 86 TYR A N 1
ATOM 731 C CA . TYR A 1 86 ? 4.113 -7.673 -6.036 1.00 74.06 86 TYR A CA 1
ATOM 732 C C . TYR A 1 86 ? 3.327 -8.509 -5.010 1.00 74.06 86 TYR A C 1
ATOM 734 O O . TYR A 1 86 ? 3.674 -8.492 -3.833 1.00 74.06 86 TYR A O 1
ATOM 742 N N . ASN A 1 87 ? 2.346 -9.318 -5.432 1.00 79.94 87 ASN A N 1
ATOM 743 C CA . ASN A 1 87 ? 1.607 -10.221 -4.536 1.00 79.94 87 ASN A CA 1
ATOM 744 C C . ASN A 1 87 ? 2.424 -11.453 -4.101 1.00 79.94 87 ASN A C 1
ATOM 746 O O . ASN A 1 87 ? 1.961 -12.225 -3.272 1.00 79.94 87 ASN A O 1
ATOM 750 N N . LYS A 1 88 ? 3.634 -11.672 -4.638 1.00 77.94 88 LYS A N 1
ATOM 751 C CA . LYS A 1 88 ? 4.420 -12.906 -4.412 1.00 77.94 88 LYS A CA 1
ATOM 752 C C . LYS A 1 88 ? 4.740 -13.216 -2.951 1.00 77.94 88 LYS A C 1
ATOM 754 O O . LYS A 1 88 ? 5.003 -14.372 -2.638 1.00 77.94 88 LYS A O 1
ATOM 759 N N . LEU A 1 89 ? 4.785 -12.193 -2.105 1.00 84.50 89 LEU A N 1
ATOM 760 C CA . LEU A 1 89 ? 5.087 -12.318 -0.680 1.00 84.50 89 LEU A CA 1
ATOM 761 C C . LEU A 1 89 ? 3.848 -12.104 0.199 1.00 84.50 89 LEU A C 1
ATOM 763 O O . LEU A 1 89 ? 3.987 -12.022 1.411 1.00 84.50 89 LEU A O 1
ATOM 767 N N . TRP A 1 90 ? 2.662 -11.985 -0.405 1.00 92.38 90 TRP A N 1
ATOM 768 C CA . TRP A 1 90 ? 1.416 -11.731 0.301 1.00 92.38 90 TRP A CA 1
ATOM 769 C C . TRP A 1 90 ? 0.556 -12.989 0.343 1.00 92.38 90 TRP A C 1
ATOM 771 O O . TRP A 1 90 ? 0.227 -13.569 -0.691 1.00 92.38 90 TRP A O 1
ATOM 781 N N . ASP A 1 91 ? 0.171 -13.389 1.546 1.00 93.69 91 ASP A N 1
ATOM 782 C CA . ASP A 1 91 ? -0.679 -14.547 1.803 1.00 93.69 91 ASP A CA 1
ATOM 783 C C . ASP A 1 91 ? -1.769 -14.215 2.836 1.00 93.69 91 ASP A C 1
ATOM 785 O O . ASP A 1 91 ? -1.934 -13.067 3.266 1.00 93.69 91 ASP A O 1
ATOM 789 N N . SER A 1 92 ? -2.549 -15.229 3.215 1.00 95.25 92 SER A N 1
ATOM 790 C CA . SER A 1 92 ? -3.605 -15.082 4.215 1.00 95.25 92 SER A CA 1
ATOM 791 C C . SER A 1 92 ? -3.082 -14.623 5.572 1.00 95.25 92 SER A C 1
ATOM 793 O O . SER A 1 92 ? -3.786 -13.895 6.266 1.00 95.25 92 SER A O 1
ATOM 795 N N . ASP A 1 93 ? -1.872 -15.029 5.954 1.00 96.19 93 ASP A N 1
ATOM 796 C CA . ASP A 1 93 ? -1.31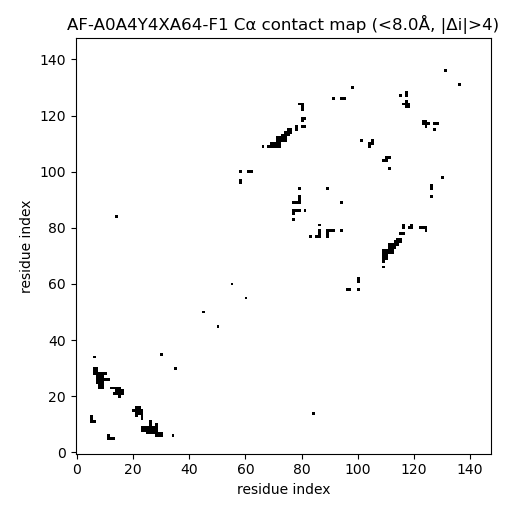2 -14.720 7.268 1.00 96.19 93 ASP A CA 1
ATOM 797 C C . ASP A 1 93 ? -0.929 -13.240 7.335 1.00 96.19 93 ASP A C 1
ATOM 799 O O . ASP A 1 93 ? -1.264 -12.560 8.307 1.00 96.19 93 ASP A O 1
ATOM 803 N N . ASN A 1 94 ? -0.337 -12.713 6.259 1.00 95.31 94 ASN A N 1
ATOM 804 C CA . ASN A 1 94 ? -0.055 -11.284 6.112 1.00 95.31 94 ASN A CA 1
ATOM 805 C C . ASN A 1 94 ? -1.339 -10.438 6.155 1.00 95.31 94 ASN A C 1
ATOM 807 O O . ASN A 1 94 ? -1.400 -9.418 6.850 1.00 95.31 94 ASN A O 1
ATOM 811 N N . GLU A 1 95 ? -2.386 -10.873 5.447 1.00 96.00 95 GLU A N 1
ATOM 812 C CA . GLU A 1 95 ? -3.674 -10.176 5.424 1.00 96.00 95 GLU A CA 1
ATOM 813 C C . GLU A 1 95 ? -4.349 -10.173 6.808 1.00 96.00 95 GLU A C 1
ATOM 815 O O . GLU A 1 95 ? -4.794 -9.126 7.283 1.00 96.00 95 GLU A O 1
ATOM 820 N N . ILE A 1 96 ? -4.361 -11.316 7.501 1.00 97.56 96 ILE A N 1
ATOM 821 C CA . ILE A 1 96 ? -4.886 -11.428 8.870 1.00 97.56 96 ILE A CA 1
ATOM 822 C C . ILE A 1 96 ? -4.078 -10.552 9.837 1.00 97.56 96 ILE A C 1
ATOM 824 O O . ILE A 1 96 ? -4.667 -9.870 10.682 1.00 97.56 96 ILE A O 1
ATOM 828 N N . ALA A 1 97 ? -2.748 -10.532 9.712 1.00 97.19 97 ALA A N 1
ATOM 829 C CA . ALA A 1 97 ? -1.878 -9.704 10.541 1.00 97.19 97 ALA A CA 1
ATOM 830 C C . ALA A 1 97 ? -2.156 -8.208 10.338 1.00 97.19 97 ALA A C 1
ATOM 832 O O . ALA A 1 97 ? -2.318 -7.480 11.322 1.00 97.19 97 ALA A O 1
ATOM 833 N N . LEU A 1 98 ? -2.297 -7.759 9.082 1.00 97.25 98 LEU A N 1
ATOM 834 C CA . LEU A 1 98 ? -2.676 -6.381 8.764 1.00 97.25 98 LEU A CA 1
ATOM 835 C C . LEU A 1 98 ? -3.996 -6.015 9.449 1.00 97.25 98 LEU A C 1
ATOM 837 O O . LEU A 1 98 ? -4.081 -4.999 10.134 1.00 97.25 98 LEU A O 1
ATOM 841 N N . TYR A 1 99 ? -5.012 -6.866 9.323 1.00 97.50 99 TYR A N 1
ATOM 842 C CA . TYR A 1 99 ? -6.331 -6.635 9.913 1.00 97.50 99 TYR A CA 1
ATOM 843 C C . TYR A 1 99 ? -6.305 -6.571 11.444 1.00 97.50 99 TYR A C 1
ATOM 845 O O . TYR A 1 99 ? -7.015 -5.755 12.033 1.00 97.50 99 TYR A O 1
ATOM 853 N N . GLY A 1 100 ? -5.443 -7.351 12.102 1.00 97.44 100 GLY A N 1
ATOM 854 C CA . GLY A 1 100 ? -5.206 -7.233 13.544 1.00 97.44 100 GLY A CA 1
ATOM 855 C C . GLY A 1 100 ? -4.607 -5.881 13.953 1.00 97.44 100 GLY A C 1
ATOM 856 O O . GLY A 1 100 ? -4.983 -5.316 14.988 1.00 97.44 100 GLY A O 1
ATOM 857 N N . VAL A 1 101 ? -3.709 -5.326 13.133 1.00 96.12 101 VAL A N 1
ATOM 858 C CA . VAL A 1 101 ? -3.145 -3.986 13.357 1.00 96.12 101 VAL A CA 1
ATOM 859 C C . VAL A 1 101 ? -4.194 -2.904 13.117 1.00 96.12 101 VAL A C 1
ATOM 861 O O . VAL A 1 101 ? -4.330 -2.017 13.956 1.00 96.12 101 VAL A O 1
ATOM 864 N N . LEU A 1 102 ? -4.992 -3.000 12.051 1.00 96.81 102 LEU A N 1
ATOM 865 C CA . LEU A 1 102 ? -6.074 -2.045 11.772 1.00 96.81 102 LEU A CA 1
ATOM 866 C C . LEU A 1 102 ? -7.109 -2.001 12.904 1.00 96.81 102 LEU A C 1
ATOM 868 O O . LEU A 1 102 ? -7.441 -0.919 13.385 1.00 96.81 102 LEU A O 1
ATOM 872 N N . ASP A 1 103 ? -7.528 -3.163 13.419 1.00 97.62 103 ASP A N 1
ATOM 873 C CA . ASP A 1 103 ? -8.391 -3.251 14.605 1.00 97.62 103 ASP A CA 1
ATOM 874 C C . ASP A 1 103 ? -7.761 -2.555 15.830 1.00 97.62 103 ASP A C 1
ATOM 876 O O . ASP A 1 103 ? -8.459 -2.013 16.690 1.00 97.62 103 ASP A O 1
ATOM 880 N N . SER A 1 104 ? -6.433 -2.591 15.949 1.00 95.19 104 SER A N 1
ATOM 881 C CA . SER A 1 104 ? -5.700 -1.959 17.050 1.00 95.19 104 SER A CA 1
ATOM 882 C C . SER A 1 104 ? -5.569 -0.443 16.874 1.00 95.19 104 SER A C 1
ATOM 884 O O . SER A 1 104 ? -5.589 0.281 17.869 1.00 95.19 104 SER A O 1
ATOM 886 N N . LEU A 1 105 ? -5.453 0.040 15.635 1.00 94.50 105 LEU A N 1
ATOM 887 C CA . LEU A 1 105 ? -5.461 1.465 15.294 1.00 94.50 105 LEU A CA 1
ATOM 888 C C . LEU A 1 105 ? -6.841 2.084 15.537 1.00 94.50 105 LEU A C 1
ATOM 890 O O . LEU A 1 105 ? -6.937 3.124 16.190 1.00 94.50 105 LEU A O 1
ATOM 894 N N . ASP A 1 106 ? -7.901 1.391 15.126 1.00 96.12 106 ASP A N 1
ATOM 895 C CA . ASP A 1 106 ? -9.289 1.799 15.362 1.00 96.12 106 ASP A CA 1
ATOM 896 C C . ASP A 1 106 ? -9.582 2.006 16.855 1.00 96.12 106 ASP A C 1
ATOM 898 O O . ASP A 1 106 ? -10.066 3.054 17.278 1.00 96.12 106 ASP A O 1
ATOM 902 N N . LYS A 1 107 ? -9.176 1.043 17.696 1.00 95.62 107 LYS A N 1
ATOM 903 C CA . LYS A 1 107 ? -9.318 1.132 19.162 1.00 95.62 107 LYS A CA 1
ATOM 904 C C . LYS A 1 107 ? -8.562 2.309 19.779 1.00 95.62 107 LYS A C 1
ATOM 906 O O . LYS A 1 107 ? -8.931 2.762 20.861 1.00 95.62 107 LYS A O 1
ATOM 911 N N . LYS A 1 108 ? -7.498 2.785 19.126 1.00 93.19 108 LYS A N 1
ATOM 912 C CA . LYS A 1 108 ? -6.733 3.977 19.528 1.00 93.19 108 LYS A CA 1
ATOM 913 C C . LYS A 1 108 ? -7.350 5.278 18.994 1.00 93.19 108 LYS A C 1
ATOM 915 O O . LYS A 1 108 ? -6.849 6.349 19.321 1.00 93.19 108 LYS A O 1
ATOM 920 N N . GLY A 1 109 ? -8.427 5.198 18.209 1.00 93.88 109 GLY A N 1
ATOM 921 C CA . GLY A 1 109 ? -9.096 6.343 17.595 1.00 93.88 109 GLY A CA 1
ATOM 922 C C . GLY A 1 109 ? -8.402 6.871 16.339 1.00 93.88 109 GLY A C 1
ATOM 923 O O . GLY A 1 109 ? -8.655 8.011 15.954 1.00 93.88 109 GLY A O 1
ATOM 924 N N . VAL A 1 110 ? -7.521 6.082 15.716 1.00 95.56 110 VAL A N 1
ATOM 925 C CA . VAL A 1 110 ? -6.841 6.461 14.470 1.00 95.56 110 VAL A CA 1
ATOM 926 C C . VAL A 1 110 ? -7.784 6.225 13.294 1.00 95.56 110 VAL A C 1
ATOM 928 O O . VAL A 1 110 ? -8.326 5.131 13.135 1.00 95.56 110 VAL A O 1
ATOM 931 N N . LEU A 1 111 ? -7.969 7.245 12.454 1.00 95.94 111 LEU A N 1
ATOM 932 C CA . LEU A 1 111 ? -8.792 7.131 11.255 1.00 95.94 111 LEU A CA 1
ATOM 933 C C . LEU A 1 111 ? -8.009 6.420 10.154 1.00 95.94 111 LEU A C 1
ATOM 935 O O . LEU A 1 111 ? -6.860 6.762 9.870 1.00 95.94 111 LEU A O 1
ATOM 939 N N . PHE A 1 112 ? -8.647 5.457 9.496 1.00 97.25 112 PHE A N 1
ATOM 940 C CA . PHE A 1 112 ? -8.040 4.767 8.368 1.00 97.25 112 PHE A CA 1
ATOM 941 C C . PHE A 1 112 ? -9.033 4.460 7.251 1.00 97.25 112 PHE A C 1
ATOM 943 O O . PHE A 1 112 ? -10.251 4.490 7.433 1.00 97.25 112 PHE A O 1
ATOM 950 N N . GLY A 1 113 ? -8.493 4.133 6.082 1.00 97.31 113 GLY A N 1
ATOM 951 C CA . GLY A 1 113 ? -9.230 3.486 5.005 1.00 97.31 113 GLY A CA 1
ATOM 952 C C . GLY A 1 113 ? -8.363 2.462 4.302 1.00 97.31 113 GLY A C 1
ATOM 953 O O . GLY A 1 113 ? -7.157 2.645 4.175 1.00 97.31 113 GLY A O 1
ATOM 954 N N . ILE A 1 114 ? -8.988 1.383 3.849 1.00 97.25 114 ILE A N 1
ATOM 955 C CA . ILE A 1 114 ? -8.324 0.309 3.118 1.00 97.25 114 ILE A CA 1
ATOM 956 C C . ILE A 1 114 ? -9.070 0.019 1.822 1.00 97.25 114 ILE A C 1
ATOM 958 O O . ILE A 1 114 ? -10.303 0.002 1.790 1.00 97.25 114 ILE A O 1
ATOM 962 N N . THR A 1 115 ? -8.313 -0.232 0.760 1.00 95.31 115 THR A N 1
ATOM 963 C CA . THR A 1 115 ? -8.835 -0.740 -0.512 1.00 95.31 115 THR A CA 1
ATOM 964 C C . THR A 1 115 ? -8.423 -2.189 -0.714 1.00 95.31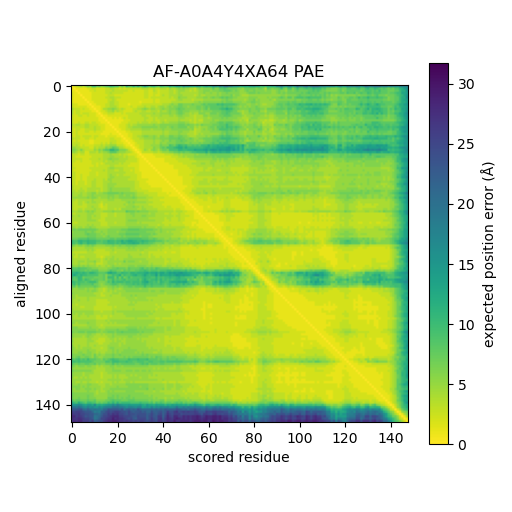 115 THR A C 1
ATOM 966 O O . THR A 1 115 ? -7.315 -2.579 -0.361 1.00 95.31 115 THR A O 1
ATOM 969 N N . ASN A 1 116 ? -9.360 -3.012 -1.195 1.00 94.69 116 ASN A N 1
ATOM 970 C CA . ASN A 1 116 ? -9.149 -4.434 -1.469 1.00 94.69 116 ASN A CA 1
ATOM 971 C C . ASN A 1 116 ? -10.301 -4.984 -2.345 1.00 94.69 116 ASN A C 1
ATOM 973 O O . ASN A 1 116 ? -11.305 -4.303 -2.583 1.00 94.69 116 ASN A O 1
ATOM 977 N N . LEU A 1 117 ? -10.179 -6.226 -2.816 1.00 93.50 117 LEU A N 1
ATOM 978 C CA . LEU A 1 117 ? -11.172 -6.930 -3.625 1.00 93.50 117 LEU A CA 1
ATOM 979 C C . LEU A 1 117 ? -11.871 -8.022 -2.810 1.00 93.50 117 LEU A C 1
ATOM 981 O O . LEU A 1 117 ? -11.258 -8.998 -2.386 1.00 93.50 117 LEU A O 1
ATOM 985 N N . VAL A 1 118 ? -13.192 -7.901 -2.656 1.00 94.00 118 VAL A N 1
ATOM 986 C CA . VAL A 1 118 ? -14.016 -8.966 -2.055 1.00 94.00 118 VAL A CA 1
ATOM 987 C C . VAL A 1 118 ? -14.253 -10.106 -3.048 1.00 94.00 118 VAL A C 1
ATOM 989 O O . VAL A 1 118 ? -14.244 -11.273 -2.661 1.00 94.00 118 VAL A O 1
ATOM 992 N N . TYR A 1 119 ? -14.456 -9.770 -4.324 1.00 91.75 119 TYR A N 1
ATOM 993 C CA . TYR A 1 119 ? -14.739 -10.721 -5.396 1.00 91.75 119 TYR A CA 1
ATOM 994 C C . TYR A 1 119 ? -13.871 -10.414 -6.614 1.00 91.75 119 TYR A C 1
ATOM 996 O O . TYR A 1 119 ? -13.838 -9.273 -7.080 1.00 91.75 119 TYR A O 1
ATOM 1004 N N . HIS A 1 120 ? -13.211 -11.430 -7.164 1.00 90.00 120 HIS A N 1
ATOM 1005 C CA . HIS A 1 120 ? -12.414 -11.297 -8.381 1.00 90.00 120 HIS A CA 1
ATOM 1006 C C . HIS A 1 120 ? -12.336 -12.636 -9.115 1.00 90.00 120 HIS A C 1
ATOM 1008 O O . HIS A 1 120 ? -12.034 -13.650 -8.506 1.00 90.00 120 HIS A O 1
ATOM 1014 N N . LYS A 1 121 ? -12.630 -12.654 -10.424 1.00 86.62 121 LYS A N 1
ATOM 1015 C CA . LYS A 1 121 ? -12.494 -13.838 -11.305 1.00 86.62 121 LYS A CA 1
ATOM 1016 C C . LYS A 1 121 ? -13.074 -15.158 -10.743 1.00 86.62 121 LYS A C 1
ATOM 1018 O O . LYS A 1 121 ? -12.535 -16.228 -10.990 1.00 86.62 121 LYS A O 1
ATOM 1023 N N . GLY A 1 122 ? -14.202 -15.089 -10.032 1.00 89.69 122 GLY A N 1
ATOM 1024 C CA . GLY A 1 122 ? -14.866 -16.261 -9.440 1.00 89.69 122 GLY A CA 1
ATOM 1025 C C . GLY A 1 122 ? -14.355 -16.653 -8.049 1.00 89.69 122 GLY A C 1
ATOM 1026 O O . GLY A 1 122 ? -14.951 -17.517 -7.412 1.00 89.69 122 GLY A O 1
ATOM 1027 N N . GLU A 1 123 ? -13.321 -15.985 -7.545 1.00 92.62 123 GLU A N 1
ATOM 1028 C CA . GLU A 1 123 ? -12.820 -16.138 -6.182 1.00 92.62 123 GLU A CA 1
ATOM 1029 C C . GLU A 1 123 ? -13.468 -15.128 -5.230 1.00 92.62 123 GLU A C 1
ATOM 1031 O O . GLU A 1 123 ? -13.916 -14.045 -5.626 1.00 92.62 123 GLU A O 1
ATOM 1036 N N . THR A 1 124 ? -13.534 -15.502 -3.952 1.00 95.38 124 THR A N 1
ATOM 1037 C CA . THR A 1 124 ? -14.059 -14.663 -2.869 1.00 95.38 124 THR A CA 1
ATOM 1038 C C . THR A 1 124 ? -13.032 -14.581 -1.752 1.00 95.38 124 THR A C 1
ATOM 1040 O O . THR A 1 124 ? -12.641 -15.608 -1.199 1.00 95.38 124 THR A O 1
ATOM 1043 N N . ASN A 1 125 ? -12.653 -13.362 -1.368 1.00 96.50 125 ASN A N 1
ATOM 1044 C CA . ASN A 1 125 ? -11.846 -13.140 -0.177 1.00 96.50 125 ASN A CA 1
ATOM 1045 C C . ASN A 1 125 ? -12.750 -13.182 1.067 1.00 96.50 125 ASN A C 1
ATOM 1047 O O . ASN A 1 125 ? -13.337 -12.175 1.470 1.00 96.50 125 ASN A O 1
ATOM 1051 N N . PHE A 1 126 ? -12.894 -14.367 1.665 1.00 97.00 126 PHE A N 1
ATOM 1052 C CA . PHE A 1 126 ? -13.709 -14.549 2.869 1.00 97.00 126 PHE A CA 1
ATOM 1053 C C . PHE A 1 126 ? -13.121 -13.853 4.102 1.00 97.00 126 PHE A C 1
ATOM 1055 O O . PHE A 1 126 ? -13.892 -13.394 4.941 1.00 97.00 126 PHE A O 1
ATOM 1062 N N . ILE A 1 127 ? -11.793 -13.723 4.190 1.00 97.56 127 ILE A N 1
ATOM 1063 C CA . ILE A 1 127 ? -11.111 -13.054 5.307 1.00 97.56 127 ILE A CA 1
ATOM 1064 C C . ILE A 1 127 ? -11.527 -11.581 5.331 1.00 97.56 127 ILE A C 1
ATOM 1066 O O . ILE A 1 127 ? -12.110 -11.120 6.314 1.00 97.56 127 ILE A O 1
ATOM 1070 N N . LEU A 1 128 ? -11.330 -10.873 4.214 1.00 97.44 128 LEU A N 1
ATOM 1071 C CA . LEU A 1 128 ? -11.776 -9.490 4.045 1.00 97.44 128 LEU A CA 1
ATOM 1072 C C . LEU A 1 128 ? -13.290 -9.361 4.235 1.00 97.44 128 LEU A C 1
ATOM 1074 O O . LEU A 1 128 ? -13.747 -8.472 4.948 1.00 97.44 128 LEU A O 1
ATOM 1078 N N . LYS A 1 129 ? -14.081 -10.238 3.602 1.00 96.88 129 LYS A N 1
ATOM 1079 C CA . LYS A 1 129 ? -15.550 -10.169 3.637 1.00 96.88 129 LYS A CA 1
ATOM 1080 C C . LYS A 1 129 ? -16.107 -10.245 5.055 1.00 96.88 129 LYS A C 1
ATOM 1082 O O . LYS A 1 129 ? -17.074 -9.550 5.361 1.00 96.88 129 LYS A O 1
ATOM 1087 N N . GLU A 1 130 ? -15.543 -11.104 5.896 1.00 98.00 130 GLU A N 1
ATOM 1088 C CA . GLU A 1 130 ? -15.970 -11.235 7.286 1.00 98.00 130 GLU A CA 1
ATOM 1089 C C . GLU A 1 130 ? -15.410 -10.108 8.157 1.00 98.00 130 GLU A C 1
ATOM 1091 O O . GLU A 1 130 ? -16.161 -9.510 8.928 1.00 98.00 130 GLU A O 1
ATOM 1096 N N . TRP A 1 131 ? -14.130 -9.760 7.998 1.00 98.31 131 TRP A N 1
ATOM 1097 C CA . TRP A 1 131 ? -13.490 -8.698 8.773 1.00 98.31 131 TRP A CA 1
ATOM 1098 C C . TRP A 1 131 ? -14.120 -7.315 8.526 1.00 98.31 131 TRP A C 1
ATOM 1100 O O . TRP A 1 131 ? -14.418 -6.594 9.480 1.00 98.31 131 TRP A O 1
ATOM 1110 N N . ALA A 1 132 ? -14.419 -6.975 7.268 1.00 97.31 132 ALA A N 1
ATOM 1111 C CA . ALA A 1 132 ? -14.932 -5.662 6.875 1.00 97.31 132 ALA A CA 1
ATOM 1112 C C . ALA A 1 132 ? -16.312 -5.327 7.470 1.00 97.31 132 ALA A C 1
ATOM 1114 O O . ALA A 1 132 ? -16.674 -4.156 7.538 1.00 97.31 132 ALA A O 1
ATOM 1115 N N . LYS A 1 133 ? -17.079 -6.319 7.951 1.00 97.44 133 LYS A N 1
ATOM 1116 C CA . LYS A 1 133 ? -18.398 -6.105 8.586 1.00 97.44 133 LYS A CA 1
ATOM 1117 C C . LYS A 1 133 ? -18.340 -5.236 9.845 1.00 97.44 133 LYS A C 1
ATOM 1119 O O . LYS A 1 133 ? -19.375 -4.735 10.275 1.00 97.44 133 LYS A O 1
ATOM 1124 N N . LYS A 1 134 ? -17.157 -5.082 10.445 1.00 98.06 134 LYS A N 1
ATOM 1125 C CA . LYS A 1 134 ? -16.918 -4.206 11.601 1.00 98.06 134 LYS A CA 1
ATOM 1126 C C . LYS A 1 134 ? -16.909 -2.716 11.230 1.00 98.06 134 LYS A C 1
ATOM 1128 O O . LYS A 1 134 ? -17.049 -1.882 12.117 1.00 98.06 134 LYS A O 1
ATOM 1133 N N . TYR A 1 135 ? -16.741 -2.393 9.946 1.00 98.00 135 TYR A N 1
ATOM 1134 C CA . TYR A 1 135 ? -16.435 -1.052 9.452 1.00 98.00 135 TYR A CA 1
ATOM 1135 C C . TYR A 1 135 ? -17.423 -0.587 8.377 1.00 98.00 135 TYR A C 1
ATOM 1137 O O . TYR A 1 135 ? -18.245 -1.351 7.867 1.00 98.00 135 TYR A O 1
ATOM 1145 N N . TYR A 1 136 ? -17.338 0.694 8.012 1.00 97.44 136 TYR A N 1
ATOM 1146 C CA . TYR A 1 136 ? -18.081 1.230 6.876 1.00 97.44 136 TYR A CA 1
ATOM 1147 C C . TYR A 1 136 ? -17.504 0.706 5.559 1.00 97.44 136 TYR A C 1
ATOM 1149 O O . TYR A 1 136 ? -16.305 0.814 5.307 1.00 97.44 136 TYR A O 1
ATOM 1157 N N . ILE A 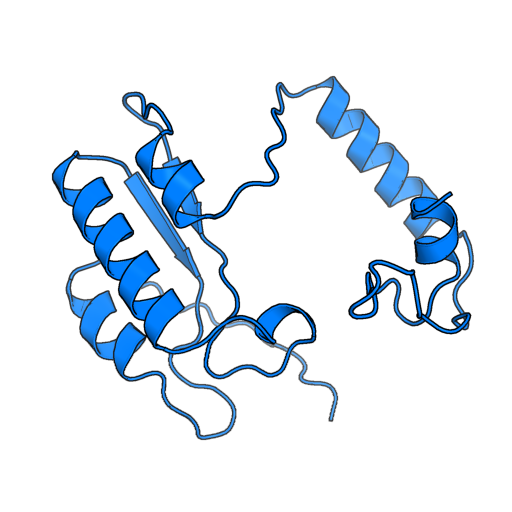1 137 ? -18.376 0.173 4.701 1.00 96.12 137 ILE A N 1
ATOM 1158 C CA . ILE A 1 137 ? -18.001 -0.398 3.405 1.00 96.12 137 ILE A CA 1
ATOM 1159 C C . ILE A 1 137 ? -18.546 0.487 2.287 1.00 96.12 137 ILE A C 1
ATOM 1161 O O . ILE A 1 137 ? -19.751 0.732 2.203 1.00 96.12 137 ILE A O 1
ATOM 1165 N N . PHE A 1 138 ? -17.660 0.900 1.382 1.00 94.56 138 PHE A N 1
ATOM 1166 C CA . PHE A 1 138 ? -18.010 1.652 0.182 1.00 94.56 138 PHE A CA 1
ATOM 1167 C C . PHE A 1 138 ? -17.700 0.819 -1.060 1.00 94.56 138 PHE A C 1
ATOM 1169 O O . PHE A 1 138 ? -16.548 0.505 -1.348 1.00 94.56 138 PHE A O 1
ATOM 1176 N N . ASN A 1 139 ? -18.740 0.457 -1.811 1.00 91.38 139 ASN A N 1
ATOM 1177 C CA . ASN A 1 139 ? -18.574 -0.293 -3.052 1.00 91.38 139 ASN A CA 1
ATOM 1178 C C . ASN A 1 139 ? -18.158 0.651 -4.182 1.00 91.38 139 ASN A C 1
ATOM 1180 O O . ASN A 1 139 ? -18.956 1.475 -4.635 1.00 91.38 139 ASN A O 1
ATOM 1184 N N . ILE A 1 140 ? -16.932 0.494 -4.672 1.00 88.19 140 ILE A N 1
ATOM 1185 C CA . ILE A 1 140 ? -16.422 1.249 -5.815 1.00 88.19 140 ILE A CA 1
ATOM 1186 C C . ILE A 1 140 ? -16.671 0.434 -7.085 1.00 88.19 140 ILE A C 1
ATOM 1188 O O . ILE A 1 140 ? -16.191 -0.689 -7.229 1.00 88.19 140 ILE A O 1
ATOM 1192 N N . LYS A 1 141 ? -17.423 1.004 -8.031 1.00 76.50 141 LYS A N 1
ATOM 1193 C CA . LYS A 1 141 ? -17.515 0.458 -9.388 1.00 76.50 141 LYS A CA 1
ATOM 1194 C C . LYS A 1 141 ? -16.357 1.009 -10.205 1.00 76.50 141 LYS A C 1
ATOM 1196 O O . LYS A 1 141 ? -16.392 2.164 -10.616 1.00 76.50 141 LYS A O 1
ATOM 1201 N N . SER A 1 142 ? -15.355 0.177 -10.445 1.00 65.56 142 SER A N 1
ATOM 1202 C CA . SER A 1 142 ? -14.273 0.487 -11.373 1.00 65.56 142 SER A CA 1
ATOM 1203 C C . SER A 1 142 ? -14.358 -0.451 -12.572 1.00 65.56 142 SER A C 1
ATOM 1205 O O . SER A 1 142 ? -14.454 -1.669 -12.411 1.00 65.56 142 SER A O 1
ATOM 1207 N N . ASN A 1 143 ? -14.326 0.115 -13.779 1.00 55.59 143 ASN A N 1
ATOM 1208 C CA . ASN A 1 143 ? -14.160 -0.645 -15.013 1.00 55.59 143 ASN A CA 1
ATOM 1209 C C . ASN A 1 143 ? -12.682 -1.041 -15.135 1.00 55.59 143 ASN A C 1
ATOM 1211 O O . ASN A 1 143 ? -11.960 -0.494 -15.966 1.00 55.59 143 ASN A O 1
ATOM 1215 N N . TYR A 1 144 ? -12.204 -1.951 -14.283 1.00 52.75 144 TYR A N 1
ATOM 1216 C CA . TYR A 1 144 ? -10.889 -2.549 -14.481 1.00 52.75 144 TYR A CA 1
ATOM 1217 C C . TYR A 1 144 ? -10.946 -3.353 -15.781 1.00 52.75 144 TYR A C 1
ATOM 1219 O O . TYR A 1 144 ? -11.515 -4.443 -15.829 1.00 52.75 144 TYR A O 1
ATOM 1227 N N . ILE A 1 145 ? -10.395 -2.785 -16.855 1.00 44.12 145 ILE A N 1
ATOM 1228 C CA . ILE A 1 145 ? -10.150 -3.499 -18.105 1.00 44.12 145 ILE A CA 1
ATOM 1229 C C . ILE A 1 145 ? -9.071 -4.529 -17.775 1.00 44.12 145 ILE A C 1
ATOM 1231 O O . ILE A 1 145 ? -7.877 -4.238 -17.806 1.00 44.12 145 ILE A O 1
ATOM 1235 N N . SER A 1 146 ? -9.484 -5.729 -17.375 1.00 42.03 146 SER A N 1
ATOM 1236 C CA . SER A 1 146 ? -8.580 -6.865 -17.309 1.00 42.03 146 SER A CA 1
ATOM 1237 C C . SER A 1 146 ? -8.201 -7.207 -18.744 1.00 42.03 146 SER A C 1
ATOM 1239 O O . SER A 1 146 ? -9.028 -7.740 -19.484 1.00 42.03 146 SER A O 1
ATOM 1241 N N . TYR A 1 147 ? -6.981 -6.857 -19.153 1.00 36.16 147 TYR A N 1
ATOM 1242 C CA . TYR A 1 147 ? -6.400 -7.404 -20.373 1.00 36.16 147 TYR A CA 1
ATOM 1243 C C . TYR A 1 147 ? -6.357 -8.933 -20.215 1.00 36.16 147 TYR A C 1
ATOM 1245 O O . TYR A 1 147 ? -5.753 -9.439 -19.265 1.00 36.16 147 TYR A O 1
ATOM 1253 N N . ASN A 1 148 ? -7.104 -9.627 -21.080 1.00 32.62 148 ASN A N 1
ATOM 1254 C CA . ASN A 1 148 ? -7.039 -11.080 -21.258 1.00 32.62 148 ASN A CA 1
ATOM 1255 C C . ASN A 1 148 ? -5.758 -11.462 -21.994 1.00 32.62 148 ASN A C 1
ATOM 1257 O O . ASN A 1 148 ? -5.391 -10.716 -22.931 1.00 32.62 148 ASN A O 1
#

Mean predicted aligned error: 5.48 Å

Secondary structure (DSSP, 8-state):
-HHHHHHSBGGG---B-TTS-B-PPBPS----HHHHHHHHHHHHHHHHS------S-HHHHHHHPPPPTT-EEEE-PPPTTS--GGGGG--HHHHHHHHHHHHHHHHTT-EEEE---SEETTEE-HHHHHHGGGS-------------

pLDDT: mean 90.37, std 11.13, range [32.62, 98.31]

Foldseek 3Di:
DQQQCLQQFAPSDADADPVRHTDTDGHPGHDDPVNVVVVVVVVVVPVVDDDDDDDDDPLVCLVPDDDDPPDEAEEEDDEQPDDDPRCPPPHPVNVVSVLVSVVVCVVVVHHYDYDYDQDDPHDGDPVCVVSCVVDDDDDDDDPPPPDD

Nearest PDB structures (foldseek):
  1yf3-assembly1_A  TM=9.260E-01  e=1.119E-10  Tequatrovirus T4
  1yfl-assembly2_D  TM=9.124E-01  e=3.481E-10  Tequatrovirus T4
  1yfj-assembly3_C  TM=8.919E-01  e=3.256E-10  Tequatrovirus T4
  1yf3-assembly1_B  TM=9.430E-01  e=1.322E-09  Tequatrovirus T4
  1yfl-assembly1_B  TM=9.367E-01  e=3.598E-09  Tequatrovirus T4

Sequence (148 aa):
YLYLLLIYGFNHMIRFNSKGLFNLPVGNVDFNENVYNALKNYIDFIQQNTIIFHNDDYIDFLNHTTYLKDDYVYFDPPYLISNSEYNKLWDSDNEIALYGVLDSLDKKGVLFGITNLVYHKGETNFILKEWAKKYYIFNIKSNYISYN